Protein AF-A0A6V7JD39-F1 (afdb_monomer)

Sequence (75 aa):
DGVIAAEEFRYNCVSRIPVDSIDVLDEAYQNLLTDDDRKRGGLTLSRYQELYAQFLGNPDENCPAVHLFGPLRQL

Mean predicted aligned error: 2.87 Å

Nearest PDB structures (foldseek):
  7wbo-assembly1_A  TM=9.574E-01  e=6.729E-07  Scylla paramamosain
  6kth-assembly1_A  TM=8.381E-01  e=4.792E-02  Bombyx mori

Organism: NCBI:txid1563983

Solvent-accessible surface area (backbone atoms only — not comparable to full-atom values): 4451 Å² total; per-residue (Å²): 132,70,48,48,31,72,67,58,51,43,56,56,32,62,76,76,40,92,73,94,56,68,65,54,42,51,52,21,51,56,57,49,51,52,77,67,28,58,74,71,58,25,42,38,64,68,54,48,53,53,34,53,54,38,53,76,70,52,90,59,84,85,43,41,30,68,26,76,82,31,57,83,74,87,128

pLDDT: mean 94.06, std 8.08, range [43.53, 98.31]

Radius of gyration: 11.82 Å; Cα contacts (8 Å, |Δi|>4): 70; chains: 1; bounding box: 32×27×29 Å

Secondary structure (DSSP, 8-state):
--EE-HHHHHHHHHTTS--S-SHHHHHHHHHH--HHHHHHTSEEHHHHHHHHHHHHH---TTSGGGGTTS-----

Foldseek 3Di:
DQFCALVNQLVQQVVPDDDDDSVQSVVLQVLLDDPVQVVVRHDGPVSLVVLVVCLVDPPDPSDSSVSSNHGDDDD

Structure (mmCIF, N/CA/C/O backbone):
data_AF-A0A6V7JD39-F1
#
_entry.id   AF-A0A6V7JD39-F1
#
loop_
_atom_site.group_PDB
_atom_site.id
_atom_site.type_symbol
_atom_site.label_atom_id
_atom_site.label_alt_id
_atom_site.label_comp_id
_atom_site.label_asym_id
_atom_site.label_entity_id
_atom_site.label_seq_id
_atom_site.pdbx_PDB_ins_code
_atom_site.Cartn_x
_atom_site.Cartn_y
_atom_site.Cartn_z
_atom_site.occupancy
_atom_site.B_iso_or_equiv
_atom_site.auth_seq_id
_atom_site.auth_comp_id
_atom_site.auth_asym_id
_atom_site.auth_atom_id
_atom_site.pdbx_PDB_model_num
ATOM 1 N N . ASP A 1 1 ? -15.936 -1.651 -0.514 1.00 90.12 1 ASP A N 1
ATOM 2 C CA . ASP A 1 1 ? -16.628 -1.480 0.796 1.00 90.12 1 ASP A CA 1
ATOM 3 C C . ASP A 1 1 ? -15.960 -0.423 1.703 1.00 90.12 1 ASP A C 1
ATOM 5 O O . ASP A 1 1 ? -16.251 -0.354 2.893 1.00 90.12 1 ASP A O 1
ATOM 9 N N . GLY A 1 2 ? -15.120 0.462 1.146 1.00 94.06 2 GLY A N 1
ATOM 10 C CA . GLY A 1 2 ? -14.357 1.448 1.924 1.00 94.06 2 GLY A CA 1
ATOM 11 C C . GLY A 1 2 ? -13.018 0.916 2.447 1.00 94.06 2 GLY A C 1
ATOM 12 O O . GLY A 1 2 ? -12.250 1.685 3.029 1.00 94.06 2 GLY A O 1
ATOM 13 N N . VAL A 1 3 ? -12.731 -0.362 2.201 1.00 97.19 3 VAL A N 1
ATOM 14 C CA . VAL A 1 3 ? -11.447 -1.019 2.417 1.00 97.19 3 VAL A CA 1
ATOM 15 C C . VAL A 1 3 ? -10.922 -1.475 1.055 1.00 97.19 3 VAL A C 1
ATOM 17 O O . VAL A 1 3 ?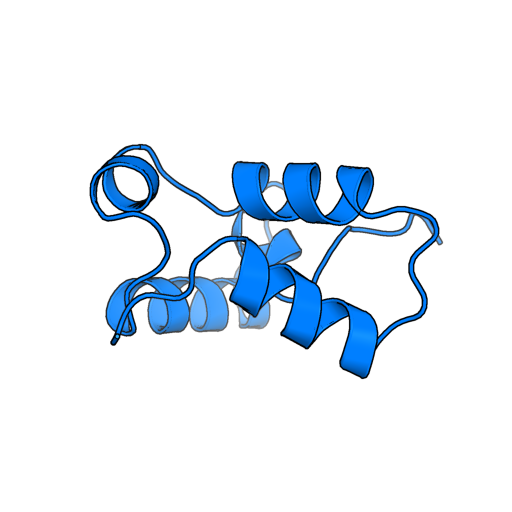 -11.707 -1.869 0.205 1.00 97.19 3 VAL A O 1
ATOM 20 N N . ILE A 1 4 ? -9.615 -1.365 0.821 1.00 98.12 4 ILE A N 1
ATOM 21 C CA . ILE A 1 4 ? -8.948 -1.961 -0.341 1.00 98.12 4 ILE A CA 1
ATOM 22 C C . ILE A 1 4 ? -8.404 -3.314 0.097 1.00 98.12 4 ILE A C 1
ATOM 24 O O . ILE A 1 4 ? -7.401 -3.366 0.821 1.00 98.12 4 ILE A O 1
ATOM 28 N N . ALA A 1 5 ? -9.059 -4.386 -0.339 1.00 98.12 5 ALA A N 1
ATOM 29 C CA . ALA A 1 5 ? -8.626 -5.761 -0.107 1.00 98.12 5 ALA A CA 1
ATOM 30 C C . ALA A 1 5 ? -7.564 -6.207 -1.133 1.00 98.12 5 ALA A C 1
ATOM 32 O O . ALA A 1 5 ? -7.304 -5.531 -2.132 1.00 98.12 5 ALA A O 1
ATOM 33 N N . ALA A 1 6 ? -6.965 -7.383 -0.912 1.00 97.69 6 ALA A N 1
ATOM 34 C CA . ALA A 1 6 ? -5.924 -7.930 -1.790 1.00 97.69 6 ALA A CA 1
ATOM 35 C C . ALA A 1 6 ? -6.375 -8.032 -3.261 1.00 97.69 6 ALA A C 1
ATOM 37 O O . ALA A 1 6 ? -5.610 -7.718 -4.167 1.00 97.69 6 ALA A O 1
ATOM 38 N N . GLU A 1 7 ? -7.626 -8.426 -3.515 1.00 97.38 7 GLU A N 1
ATOM 39 C CA . GLU A 1 7 ? -8.166 -8.546 -4.875 1.00 97.38 7 GLU A CA 1
ATOM 40 C C . GLU A 1 7 ? -8.220 -7.197 -5.607 1.00 97.38 7 GLU A C 1
ATOM 42 O O . GLU A 1 7 ? -7.781 -7.092 -6.753 1.00 97.38 7 GLU A O 1
ATOM 47 N N . GLU A 1 8 ? -8.682 -6.147 -4.929 1.00 97.25 8 GLU A N 1
ATOM 48 C CA . GLU A 1 8 ? -8.759 -4.797 -5.493 1.00 97.25 8 GLU A CA 1
ATOM 49 C C . GLU A 1 8 ? -7.364 -4.208 -5.725 1.00 97.25 8 GLU A C 1
ATOM 51 O O . GLU A 1 8 ? -7.123 -3.574 -6.757 1.00 97.25 8 GLU A O 1
ATOM 56 N N . PHE A 1 9 ? -6.426 -4.461 -4.806 1.00 97.56 9 PHE A N 1
ATOM 57 C CA . PHE A 1 9 ? -5.026 -4.082 -4.981 1.00 97.56 9 PHE A CA 1
ATOM 58 C C . PHE A 1 9 ? -4.416 -4.756 -6.217 1.00 97.56 9 PHE A C 1
ATOM 60 O O . PHE A 1 9 ? -3.825 -4.075 -7.062 1.00 97.56 9 PHE A O 1
ATOM 67 N N . ARG A 1 10 ? -4.614 -6.073 -6.375 1.00 96.81 10 ARG A N 1
ATOM 68 C CA . ARG A 1 10 ? -4.135 -6.818 -7.549 1.00 96.81 10 ARG A CA 1
ATOM 69 C C . ARG A 1 10 ? -4.724 -6.247 -8.834 1.00 96.81 10 ARG A C 1
ATOM 71 O O . ARG A 1 10 ? -3.973 -5.935 -9.756 1.00 96.81 10 ARG A O 1
ATOM 78 N N . TYR A 1 11 ? -6.046 -6.065 -8.878 1.00 95.94 11 TYR A N 1
ATOM 79 C CA . TYR A 1 11 ? -6.751 -5.517 -10.037 1.00 95.94 11 TYR A CA 1
ATOM 80 C C . TYR A 1 11 ? -6.214 -4.132 -10.431 1.00 95.94 11 TYR A C 1
ATOM 82 O O . TYR A 1 11 ? -5.977 -3.860 -11.609 1.00 95.94 11 TYR A O 1
ATOM 90 N N . ASN A 1 12 ? -5.955 -3.265 -9.446 1.00 94.19 12 ASN A N 1
ATOM 91 C CA . ASN A 1 12 ? -5.366 -1.954 -9.697 1.00 94.19 12 ASN A CA 1
ATOM 92 C C . ASN A 1 12 ? -3.966 -2.060 -10.316 1.00 94.19 12 ASN A C 1
ATOM 94 O O . ASN A 1 12 ? -3.698 -1.401 -11.322 1.00 94.19 12 ASN A O 1
ATOM 98 N N . CYS A 1 13 ? -3.103 -2.915 -9.762 1.00 94.94 13 CYS A N 1
ATOM 99 C CA . CYS A 1 13 ? -1.730 -3.083 -10.234 1.00 94.94 13 CYS A CA 1
ATOM 100 C C . CYS A 1 13 ? -1.682 -3.612 -11.674 1.00 94.94 13 CYS A C 1
ATOM 102 O O . CYS A 1 13 ? -1.051 -2.995 -12.534 1.00 94.94 13 CYS A O 1
ATOM 104 N N . VAL A 1 14 ? -2.411 -4.693 -11.977 1.00 94.44 14 VAL A N 1
ATOM 105 C CA . VAL A 1 14 ? -2.397 -5.306 -13.322 1.00 94.44 14 VAL A CA 1
ATOM 106 C C . VAL A 1 14 ? -2.972 -4.397 -14.409 1.00 94.44 14 VAL A C 1
ATOM 108 O O . VAL A 1 14 ? -2.653 -4.559 -15.582 1.00 94.44 14 VAL A O 1
ATOM 111 N N . SER A 1 15 ? -3.793 -3.411 -14.034 1.00 92.88 15 SER A N 1
ATOM 112 C CA . SER A 1 15 ? -4.321 -2.414 -14.973 1.00 92.88 15 SER A CA 1
ATOM 113 C C . SER A 1 15 ? -3.298 -1.347 -15.395 1.00 92.88 15 SER A C 1
ATOM 115 O O . SER A 1 15 ? -3.552 -0.599 -16.338 1.00 92.88 15 SER A O 1
ATOM 117 N N . ARG A 1 16 ? -2.157 -1.246 -14.696 1.00 90.75 16 ARG A N 1
ATOM 118 C CA . ARG A 1 16 ? -1.174 -0.155 -14.852 1.00 90.75 16 ARG A CA 1
ATOM 119 C C . ARG A 1 16 ? 0.211 -0.645 -15.232 1.00 90.75 16 ARG A C 1
ATOM 121 O O . ARG A 1 16 ? 0.925 0.058 -15.942 1.00 90.75 16 ARG A O 1
ATOM 128 N N . ILE A 1 17 ? 0.591 -1.820 -14.746 1.00 87.94 17 ILE A N 1
ATOM 129 C CA . ILE A 1 17 ? 1.905 -2.404 -14.978 1.00 87.94 17 ILE A CA 1
ATOM 130 C C . ILE A 1 17 ? 1.765 -3.861 -15.425 1.00 87.94 17 ILE A C 1
ATOM 132 O O . ILE A 1 17 ? 0.883 -4.574 -14.940 1.00 87.94 17 ILE A O 1
ATOM 136 N N . PRO A 1 18 ? 2.650 -4.342 -16.316 1.00 89.25 18 PRO A N 1
ATOM 137 C CA . PRO A 1 18 ? 2.824 -5.773 -16.498 1.00 89.25 18 PRO A CA 1
ATOM 138 C C . PRO A 1 18 ? 3.244 -6.384 -15.160 1.00 89.25 18 PRO A C 1
ATOM 140 O O . PRO A 1 18 ? 3.949 -5.745 -14.377 1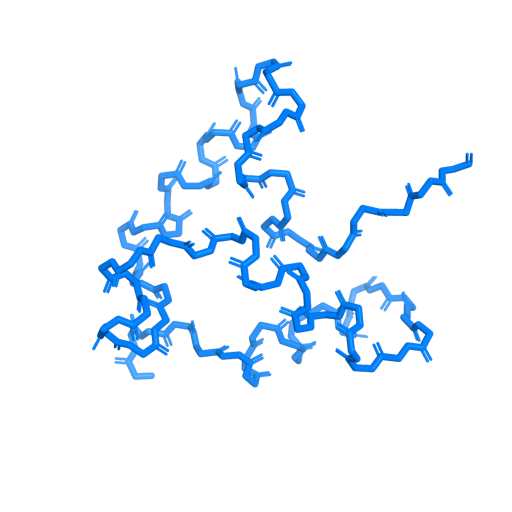.00 89.25 18 PRO A O 1
ATOM 143 N N . VAL A 1 19 ? 2.856 -7.623 -14.897 1.00 88.88 19 VAL A N 1
ATOM 144 C CA . VAL A 1 19 ? 3.294 -8.386 -13.723 1.00 88.88 19 VAL A CA 1
ATOM 145 C C . VAL A 1 19 ? 3.484 -9.837 -14.127 1.00 88.88 19 VAL A C 1
ATOM 147 O O . VAL A 1 19 ? 2.757 -10.332 -14.986 1.00 88.88 19 VAL A O 1
ATOM 150 N N . ASP A 1 20 ? 4.466 -10.500 -13.526 1.00 85.31 20 ASP A N 1
ATOM 151 C CA . ASP A 1 20 ? 4.833 -11.863 -13.917 1.00 85.31 20 ASP A CA 1
ATOM 152 C C . ASP A 1 20 ? 3.927 -12.911 -13.255 1.00 85.31 20 ASP A C 1
ATOM 154 O O . ASP A 1 20 ? 3.579 -13.918 -13.870 1.00 85.31 20 ASP A O 1
ATOM 158 N N . SER A 1 21 ? 3.504 -12.665 -12.012 1.00 91.50 21 SER A N 1
ATOM 159 C CA . SER A 1 21 ? 2.593 -13.539 -11.271 1.00 91.50 21 SER A CA 1
ATOM 160 C C . SER A 1 21 ? 1.712 -12.754 -10.297 1.00 91.50 21 SER A C 1
ATOM 162 O O . SER A 1 21 ? 1.946 -11.580 -10.013 1.00 91.50 21 SER A O 1
ATOM 164 N N . ILE A 1 22 ? 0.673 -13.410 -9.776 1.00 93.56 22 ILE A N 1
ATOM 165 C CA . ILE A 1 22 ? -0.147 -12.851 -8.691 1.00 93.56 22 ILE A CA 1
ATOM 166 C C . ILE A 1 22 ? 0.633 -12.858 -7.368 1.00 93.56 22 ILE A C 1
ATOM 168 O O . ILE A 1 22 ? 0.452 -11.954 -6.559 1.00 93.56 22 ILE A O 1
ATOM 172 N N . ASP A 1 23 ? 1.549 -13.809 -7.174 1.00 95.50 23 ASP A N 1
ATOM 173 C CA . ASP A 1 23 ? 2.298 -13.959 -5.921 1.00 95.50 23 ASP A CA 1
ATOM 174 C C . ASP A 1 23 ? 3.135 -12.715 -5.589 1.00 95.50 23 ASP A C 1
ATOM 176 O O . ASP A 1 23 ? 3.172 -12.284 -4.440 1.00 95.50 23 ASP A O 1
ATOM 180 N N . VAL A 1 24 ? 3.734 -12.066 -6.597 1.00 94.44 24 VAL A N 1
ATOM 181 C CA . VAL A 1 24 ? 4.494 -10.819 -6.380 1.00 94.44 24 VAL A CA 1
ATOM 182 C C . VAL A 1 24 ? 3.598 -9.645 -5.971 1.00 94.44 24 VAL A C 1
ATOM 184 O O . VAL A 1 24 ? 4.044 -8.729 -5.281 1.00 94.44 24 VAL A O 1
ATOM 187 N N . LEU A 1 25 ? 2.322 -9.659 -6.372 1.00 95.62 25 LEU A N 1
ATOM 188 C CA . LEU A 1 25 ? 1.339 -8.669 -5.927 1.00 95.62 25 LEU A CA 1
ATOM 189 C C . LEU A 1 25 ? 0.915 -8.936 -4.486 1.00 95.62 25 LEU A C 1
ATOM 191 O O . LEU A 1 25 ? 0.730 -7.992 -3.722 1.00 95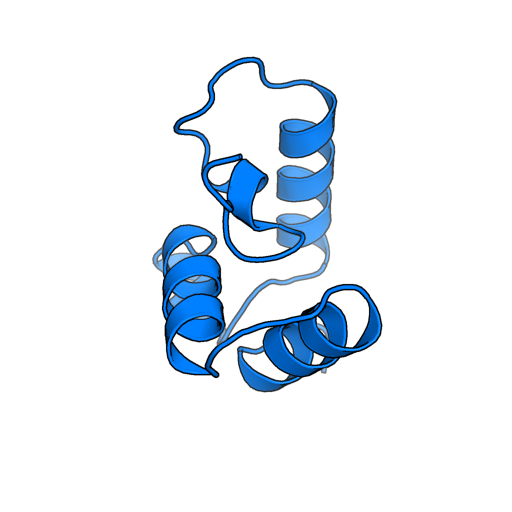.62 25 LEU A O 1
ATOM 195 N N . ASP A 1 26 ? 0.786 -10.208 -4.114 1.00 96.81 26 ASP A N 1
ATOM 196 C CA . ASP A 1 26 ? 0.461 -10.605 -2.748 1.00 96.81 26 ASP A CA 1
ATOM 197 C C . ASP A 1 26 ? 1.565 -10.242 -1.777 1.00 96.81 26 ASP A C 1
ATOM 199 O O . ASP A 1 26 ? 1.284 -9.683 -0.720 1.00 96.81 26 ASP A O 1
ATOM 203 N N . GLU A 1 27 ? 2.815 -10.486 -2.156 1.00 96.31 27 GLU A N 1
ATOM 204 C CA . GLU A 1 27 ? 3.971 -10.078 -1.371 1.00 96.31 27 GLU A CA 1
ATOM 205 C C . GLU A 1 27 ? 4.012 -8.554 -1.187 1.00 96.31 27 GLU A C 1
ATOM 207 O O . GLU A 1 27 ? 4.101 -8.069 -0.058 1.00 96.31 27 GLU A O 1
ATOM 212 N N . ALA A 1 28 ? 3.854 -7.786 -2.273 1.00 95.88 28 ALA A N 1
ATOM 213 C CA . ALA A 1 28 ? 3.815 -6.325 -2.208 1.00 95.88 28 ALA A CA 1
ATOM 214 C C . ALA A 1 28 ? 2.678 -5.821 -1.306 1.00 95.88 28 ALA A C 1
ATOM 216 O O . ALA A 1 28 ? 2.882 -4.931 -0.480 1.00 95.88 28 ALA A O 1
ATOM 217 N N . TYR A 1 29 ? 1.491 -6.420 -1.420 1.00 97.69 29 TYR A N 1
ATOM 218 C CA . TYR A 1 29 ? 0.358 -6.075 -0.572 1.00 97.69 29 TYR A CA 1
ATOM 219 C C . TYR A 1 29 ? 0.637 -6.406 0.897 1.00 97.69 29 TYR A C 1
ATOM 221 O O . TYR A 1 29 ? 0.391 -5.572 1.763 1.00 97.69 29 TYR A O 1
ATOM 229 N N . GLN A 1 30 ? 1.213 -7.571 1.208 1.00 97.31 30 GLN A N 1
ATOM 230 C CA . GLN A 1 30 ? 1.562 -7.913 2.590 1.00 97.31 30 GLN A CA 1
ATOM 231 C C . GLN A 1 30 ? 2.606 -6.969 3.188 1.00 97.31 30 GLN A C 1
ATOM 233 O O . GLN A 1 30 ? 2.474 -6.625 4.364 1.00 97.31 30 GLN A O 1
ATOM 238 N N . ASN A 1 31 ? 3.579 -6.514 2.396 1.00 96.50 31 ASN A N 1
ATOM 239 C CA . ASN A 1 31 ? 4.580 -5.535 2.828 1.00 96.50 31 ASN A CA 1
ATOM 240 C C . ASN A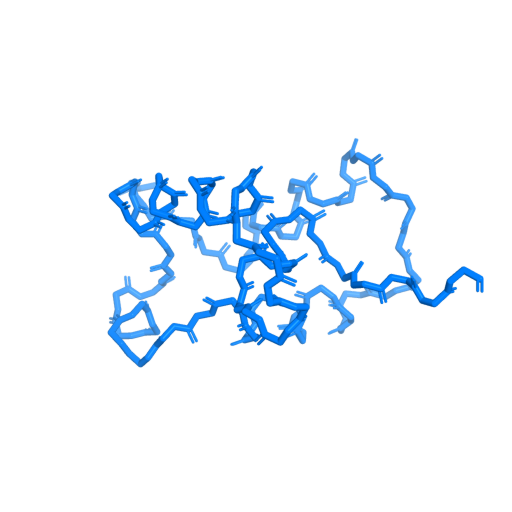 1 31 ? 3.989 -4.133 3.050 1.00 96.50 31 ASN A C 1
ATOM 242 O O . ASN A 1 31 ? 4.558 -3.338 3.794 1.00 96.50 31 ASN A O 1
ATOM 246 N N . LEU A 1 32 ? 2.836 -3.834 2.446 1.00 96.56 32 LEU A N 1
ATOM 247 C CA . LEU A 1 32 ? 2.118 -2.570 2.612 1.00 96.56 32 LEU A CA 1
ATOM 248 C C . LEU A 1 32 ? 1.308 -2.517 3.921 1.00 96.56 32 LEU A C 1
ATOM 250 O O . LEU A 1 32 ? 1.135 -1.444 4.508 1.00 96.56 32 LEU A O 1
ATOM 254 N N . LEU A 1 33 ? 0.796 -3.669 4.368 1.00 97.88 33 LEU A N 1
ATOM 255 C CA . LEU A 1 33 ? -0.124 -3.768 5.500 1.00 97.88 33 LEU A CA 1
ATOM 256 C C . LEU A 1 33 ? 0.583 -3.782 6.859 1.00 97.88 33 LEU A C 1
ATOM 258 O O . LEU A 1 33 ? 1.542 -4.520 7.103 1.00 97.88 33 LEU A O 1
ATOM 262 N N . THR A 1 34 ? -0.008 -3.059 7.803 1.00 97.44 34 THR A N 1
ATOM 263 C CA . THR A 1 34 ? 0.214 -3.262 9.237 1.00 97.44 34 THR A CA 1
ATOM 264 C C . THR A 1 34 ? -0.707 -4.358 9.787 1.00 97.44 34 THR A C 1
ATOM 266 O O . THR A 1 34 ? -1.642 -4.812 9.124 1.00 97.44 34 THR A O 1
ATOM 269 N N . ASP A 1 35 ? -0.493 -4.767 11.039 1.00 97.88 35 ASP A N 1
ATOM 270 C CA . ASP A 1 35 ? -1.371 -5.741 11.701 1.00 97.88 35 ASP A CA 1
ATOM 271 C C . ASP A 1 35 ? -2.807 -5.236 11.900 1.00 97.88 35 ASP A C 1
ATOM 273 O O . ASP A 1 35 ? -3.737 -6.045 11.915 1.00 97.88 35 ASP A O 1
ATOM 277 N N . ASP A 1 36 ? -3.014 -3.922 12.052 1.00 97.56 36 ASP A N 1
ATOM 278 C CA . ASP A 1 36 ? -4.365 -3.350 12.148 1.00 97.56 36 ASP A CA 1
ATOM 279 C C . ASP A 1 36 ? -5.082 -3.409 10.796 1.00 97.56 36 ASP A C 1
ATOM 281 O O . ASP A 1 36 ? -6.240 -3.826 10.728 1.00 97.56 36 ASP A O 1
ATOM 285 N N . ASP A 1 37 ? -4.367 -3.102 9.710 1.00 97.94 37 ASP A N 1
ATOM 286 C CA . ASP A 1 37 ? -4.906 -3.195 8.351 1.00 97.94 37 ASP A CA 1
ATOM 287 C C . ASP A 1 37 ? -5.340 -4.639 8.041 1.00 97.94 37 ASP A C 1
ATOM 289 O O . ASP A 1 37 ? -6.454 -4.875 7.568 1.00 97.94 37 ASP A O 1
ATOM 293 N N . ARG A 1 38 ? -4.517 -5.635 8.413 1.00 97.25 38 ARG A N 1
ATOM 294 C CA . ARG A 1 38 ? -4.860 -7.064 8.265 1.00 97.25 38 ARG A CA 1
ATOM 295 C C . ARG A 1 38 ? -6.139 -7.435 9.015 1.00 97.25 38 ARG A C 1
ATOM 297 O O . ARG A 1 38 ? -6.988 -8.129 8.463 1.00 97.25 38 ARG A O 1
ATOM 304 N N . LYS A 1 39 ? -6.314 -6.955 10.250 1.00 96.94 39 LYS A N 1
ATOM 305 C CA . LYS A 1 39 ? -7.527 -7.216 11.052 1.00 96.94 39 LYS A CA 1
ATOM 306 C C . LYS A 1 39 ? -8.781 -6.585 10.449 1.00 96.94 39 LYS A C 1
ATOM 308 O O . LYS A 1 39 ? -9.869 -7.127 10.620 1.00 96.94 39 LYS A O 1
ATOM 313 N N . ARG A 1 40 ? -8.635 -5.456 9.754 1.00 95.62 40 ARG A N 1
ATOM 314 C CA . ARG A 1 40 ? -9.726 -4.758 9.055 1.00 95.62 40 ARG A CA 1
ATOM 315 C C . ARG A 1 40 ? -10.037 -5.340 7.676 1.00 95.62 40 ARG A C 1
ATOM 317 O O . ARG A 1 40 ? -11.015 -4.920 7.066 1.00 95.62 40 ARG A O 1
ATOM 324 N N . GLY A 1 41 ? -9.232 -6.288 7.197 1.00 96.25 41 GLY A N 1
ATOM 325 C CA . GLY A 1 41 ? -9.366 -6.886 5.869 1.00 96.25 41 GLY A CA 1
ATOM 326 C C . GLY A 1 41 ? -8.689 -6.094 4.747 1.00 96.25 41 GLY A C 1
ATOM 327 O O . GLY A 1 41 ? -8.861 -6.451 3.585 1.00 96.25 41 GLY A O 1
ATOM 328 N N . GLY A 1 42 ? -7.916 -5.050 5.070 1.00 97.75 42 GLY A N 1
ATOM 329 C CA . GLY A 1 42 ? -7.167 -4.261 4.097 1.00 97.75 42 GLY A CA 1
ATOM 330 C C . GLY A 1 42 ? -7.008 -2.789 4.472 1.00 97.75 42 GLY A C 1
ATOM 331 O O . GLY A 1 42 ? -7.151 -2.395 5.629 1.00 97.75 42 GLY A O 1
ATOM 332 N N . LEU A 1 43 ? -6.718 -1.958 3.468 1.00 98.31 43 LEU A N 1
ATOM 333 C CA . LEU A 1 43 ? -6.438 -0.535 3.666 1.00 98.31 43 LEU A CA 1
ATOM 334 C C . LEU A 1 43 ? -7.721 0.287 3.698 1.00 98.31 43 LEU A C 1
ATOM 336 O O . LEU A 1 43 ? -8.459 0.335 2.718 1.00 98.31 43 LEU A O 1
ATOM 340 N N . THR A 1 44 ? -7.949 1.014 4.784 1.00 97.94 44 THR A N 1
ATOM 341 C CA . THR A 1 44 ? -8.977 2.059 4.805 1.00 97.94 44 THR A CA 1
ATOM 342 C C . THR A 1 44 ? -8.545 3.265 3.966 1.00 97.94 44 THR A C 1
ATOM 344 O O . THR A 1 44 ? -7.362 3.455 3.668 1.00 97.94 44 THR A O 1
ATOM 347 N N . LEU A 1 45 ? -9.493 4.151 3.649 1.00 97.44 45 LEU A N 1
ATOM 348 C CA . LEU A 1 45 ? -9.187 5.420 2.981 1.00 97.44 45 LEU A CA 1
ATOM 349 C C . LEU A 1 45 ? -8.131 6.252 3.733 1.00 97.44 45 LEU A C 1
ATOM 351 O O . LEU A 1 45 ? -7.231 6.803 3.103 1.00 97.44 45 LEU A O 1
ATOM 355 N N . SER A 1 46 ? -8.217 6.332 5.065 1.00 97.56 46 SER A N 1
ATOM 356 C CA . SER A 1 46 ? -7.253 7.097 5.867 1.00 97.56 46 SER A CA 1
ATOM 357 C C . SER A 1 46 ? -5.850 6.500 5.779 1.00 97.56 46 SER A C 1
ATOM 359 O O . SER A 1 46 ? -4.887 7.228 5.552 1.00 97.56 46 SER A O 1
ATOM 361 N N . ARG A 1 47 ? -5.733 5.167 5.860 1.00 97.81 47 ARG A N 1
ATOM 362 C CA . ARG A 1 47 ? -4.445 4.481 5.729 1.00 97.81 47 ARG A CA 1
ATOM 363 C C . ARG A 1 47 ? -3.839 4.686 4.341 1.00 97.81 47 ARG A C 1
ATOM 365 O O . ARG A 1 47 ? -2.647 4.957 4.221 1.00 97.81 47 ARG A O 1
ATOM 372 N N . TYR A 1 48 ? -4.661 4.612 3.295 1.00 97.94 48 TYR A N 1
ATOM 373 C CA . TYR A 1 48 ? -4.217 4.879 1.929 1.00 97.94 48 TYR A CA 1
ATOM 374 C C . TYR A 1 48 ? -3.666 6.308 1.776 1.00 97.94 48 TYR A C 1
ATOM 376 O O . TYR A 1 48 ? -2.624 6.499 1.156 1.00 97.94 48 TYR A O 1
ATOM 384 N N . GLN A 1 49 ? -4.322 7.314 2.366 1.00 98.19 49 GLN A N 1
ATOM 385 C CA . GLN A 1 49 ? -3.852 8.706 2.333 1.00 98.19 49 GLN A CA 1
ATOM 386 C C . GLN A 1 49 ? -2.498 8.885 3.037 1.00 98.19 49 GLN A C 1
ATOM 388 O O . GLN A 1 49 ? -1.634 9.594 2.522 1.00 98.19 49 GLN A O 1
ATOM 393 N N . GLU A 1 50 ? -2.285 8.219 4.174 1.00 97.81 50 GLU A N 1
ATOM 394 C CA . GLU A 1 50 ? -0.998 8.226 4.881 1.00 97.81 50 GLU A CA 1
ATOM 395 C C . GLU A 1 50 ? 0.118 7.600 4.041 1.00 97.81 50 GLU A C 1
ATOM 397 O O . GLU A 1 50 ? 1.191 8.188 3.900 1.00 97.81 5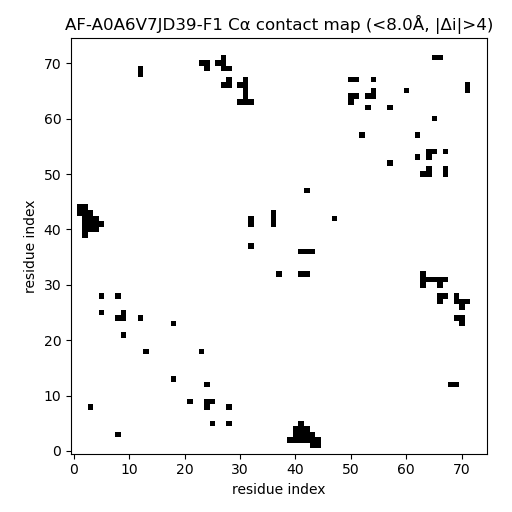0 GLU A O 1
ATOM 402 N N . LEU A 1 51 ? -0.142 6.427 3.456 1.00 98.12 51 LEU A N 1
ATOM 403 C CA . LEU A 1 51 ? 0.804 5.740 2.575 1.00 98.12 51 LEU A CA 1
ATOM 404 C C . LEU A 1 51 ? 1.124 6.591 1.343 1.00 98.12 51 LEU A C 1
ATOM 406 O O . LEU A 1 51 ? 2.282 6.694 0.957 1.00 98.12 51 LEU A O 1
ATOM 410 N N . TYR A 1 52 ? 0.126 7.255 0.761 1.00 97.81 52 TYR A N 1
ATOM 411 C CA . TYR A 1 52 ? 0.324 8.144 -0.382 1.00 97.81 52 TYR A CA 1
ATOM 412 C C . TYR A 1 52 ? 1.219 9.339 -0.031 1.00 97.81 52 TYR A C 1
ATOM 414 O O . TYR A 1 52 ? 2.131 9.674 -0.784 1.00 97.81 52 TYR A O 1
ATOM 422 N N . ALA A 1 53 ? 1.005 9.962 1.132 1.00 98.19 53 ALA A N 1
ATOM 423 C CA . ALA A 1 53 ? 1.858 11.051 1.601 1.00 98.19 53 ALA A CA 1
ATOM 424 C C . ALA A 1 53 ? 3.305 10.582 1.836 1.00 98.19 53 ALA A C 1
ATOM 426 O O . ALA A 1 53 ? 4.248 11.277 1.457 1.00 98.19 53 ALA A O 1
ATOM 427 N N . GLN A 1 54 ? 3.481 9.389 2.417 1.00 98.00 54 GLN A N 1
ATOM 428 C CA . GLN A 1 54 ? 4.798 8.785 2.623 1.00 98.00 54 GLN A CA 1
ATOM 429 C C . GLN A 1 54 ? 5.487 8.468 1.296 1.00 98.00 54 GLN A C 1
ATOM 431 O O . GLN A 1 54 ? 6.647 8.819 1.134 1.00 98.00 54 GLN A O 1
ATOM 436 N N . PHE A 1 55 ? 4.780 7.897 0.322 1.00 96.50 55 PHE A N 1
ATOM 437 C CA . PHE A 1 55 ? 5.349 7.599 -0.993 1.00 96.50 55 PHE A CA 1
ATOM 438 C C . PHE A 1 55 ? 5.904 8.852 -1.690 1.00 96.50 55 PHE A C 1
ATOM 440 O O . PHE A 1 55 ? 6.937 8.791 -2.347 1.00 96.50 55 PHE A O 1
ATOM 447 N N . LEU A 1 56 ? 5.237 10.002 -1.543 1.00 96.75 56 LEU A N 1
ATOM 448 C CA . LEU A 1 56 ? 5.666 11.248 -2.184 1.00 96.75 56 LEU A CA 1
ATOM 449 C C . LEU A 1 56 ? 6.835 11.953 -1.484 1.00 96.75 56 LEU A C 1
ATOM 451 O O . LEU A 1 56 ? 7.522 12.746 -2.127 1.00 96.75 56 LEU A O 1
ATOM 455 N N . GLY A 1 57 ? 7.013 11.747 -0.177 1.00 95.44 57 GLY A N 1
ATOM 456 C CA . GLY A 1 57 ? 7.873 12.613 0.637 1.00 95.44 57 GLY A CA 1
ATOM 457 C C . GLY A 1 57 ? 8.814 11.913 1.611 1.00 95.44 57 GLY A C 1
ATOM 458 O O . GLY A 1 57 ? 9.656 12.590 2.199 1.00 95.44 57 GLY A O 1
ATOM 459 N N . ASN A 1 58 ? 8.692 10.601 1.814 1.00 96.12 58 ASN A N 1
ATOM 460 C CA . ASN A 1 58 ? 9.578 9.850 2.695 1.00 96.12 58 ASN A CA 1
ATOM 461 C C . ASN A 1 58 ? 10.787 9.329 1.897 1.00 96.12 58 ASN A C 1
ATOM 463 O O . ASN A 1 58 ? 10.593 8.523 0.990 1.00 96.12 58 ASN A O 1
ATOM 467 N N . PRO A 1 59 ? 12.023 9.754 2.217 1.00 94.19 59 PRO A N 1
ATOM 468 C CA . PRO A 1 59 ? 13.219 9.271 1.530 1.00 94.19 59 PRO A CA 1
ATOM 469 C C . PRO A 1 59 ? 13.640 7.852 1.946 1.00 94.19 59 PRO A C 1
ATOM 471 O O . PRO A 1 59 ? 14.583 7.319 1.370 1.00 94.19 59 PRO A O 1
ATOM 474 N N . ASP A 1 60 ? 13.012 7.254 2.964 1.00 94.50 60 ASP A N 1
ATOM 475 C CA . ASP A 1 60 ? 13.325 5.890 3.398 1.00 94.50 60 ASP A CA 1
ATOM 476 C C . ASP A 1 60 ? 12.751 4.845 2.431 1.00 94.50 60 ASP A C 1
ATOM 478 O O . ASP A 1 60 ? 11.541 4.614 2.380 1.00 94.50 60 ASP A O 1
ATOM 482 N N . GLU A 1 61 ? 13.640 4.168 1.707 1.00 89.06 61 GLU A N 1
ATOM 483 C CA . GLU A 1 61 ? 13.303 3.101 0.757 1.00 89.06 61 GLU A CA 1
ATOM 484 C C . GLU A 1 61 ? 12.767 1.826 1.432 1.00 89.06 61 GLU A C 1
ATOM 486 O O . GLU A 1 61 ? 12.190 0.975 0.760 1.00 89.06 61 GLU A O 1
ATOM 491 N N . ASN A 1 62 ? 12.907 1.690 2.756 1.00 91.50 62 ASN A N 1
ATOM 492 C CA . ASN A 1 62 ? 12.351 0.562 3.512 1.00 91.50 62 ASN A CA 1
ATOM 493 C C . ASN A 1 62 ? 10.931 0.839 4.028 1.00 91.50 62 ASN A C 1
ATOM 495 O O . ASN A 1 62 ? 10.323 -0.008 4.685 1.00 91.50 62 ASN A O 1
ATOM 499 N N . CYS A 1 63 ? 10.394 2.034 3.773 1.00 94.94 63 CYS A N 1
ATOM 500 C CA . CYS A 1 63 ? 9.049 2.399 4.182 1.00 94.94 63 CYS A CA 1
ATOM 501 C C . CYS A 1 63 ? 8.005 1.562 3.417 1.00 94.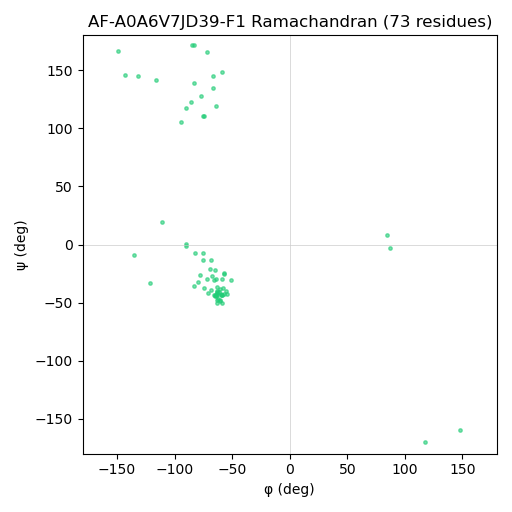94 63 CYS A C 1
ATOM 503 O O . CYS A 1 63 ? 8.070 1.515 2.193 1.00 94.94 63 CYS A O 1
ATOM 505 N N . PRO A 1 64 ? 6.963 1.007 4.071 1.00 96.50 64 PRO A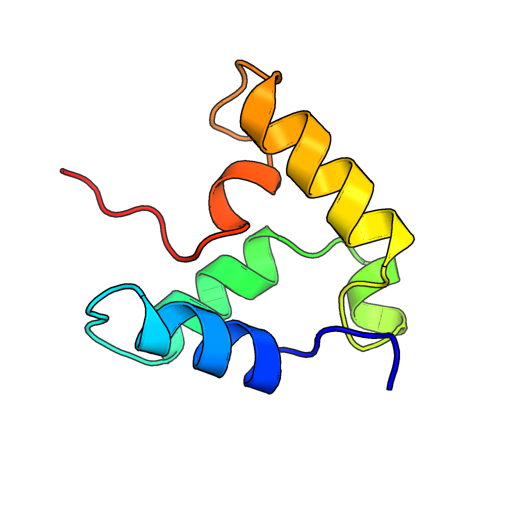 N 1
ATOM 506 C CA . PRO A 1 64 ? 5.909 0.231 3.401 1.00 96.50 64 PRO A CA 1
ATOM 507 C C . PRO A 1 64 ? 5.271 0.924 2.191 1.00 96.50 64 PRO A C 1
ATOM 509 O O . PRO A 1 64 ? 4.838 0.269 1.245 1.00 96.50 64 PRO A O 1
ATOM 512 N N . ALA A 1 65 ? 5.224 2.260 2.212 1.00 97.44 65 ALA A N 1
ATOM 513 C CA . ALA A 1 65 ? 4.632 3.075 1.162 1.00 97.44 65 ALA A CA 1
ATOM 514 C C . ALA A 1 65 ? 5.236 2.832 -0.226 1.00 97.44 65 ALA A C 1
ATOM 516 O O . ALA A 1 65 ? 4.524 3.013 -1.211 1.00 97.44 65 ALA A O 1
ATOM 517 N N . VAL A 1 66 ? 6.486 2.364 -0.326 1.00 96.31 66 VAL A N 1
ATOM 518 C CA . VAL A 1 66 ? 7.127 2.016 -1.608 1.00 96.31 66 VAL A CA 1
ATOM 519 C C . VAL A 1 66 ? 6.341 0.962 -2.400 1.00 96.31 66 VAL A C 1
ATOM 521 O O . VAL A 1 66 ? 6.402 0.945 -3.626 1.00 96.31 66 VAL A O 1
ATOM 524 N N . HIS A 1 67 ? 5.534 0.140 -1.722 1.00 96.19 67 HIS A N 1
ATOM 525 C CA . HIS A 1 67 ? 4.691 -0.890 -2.331 1.00 96.19 67 HIS A CA 1
ATOM 526 C C . HIS A 1 67 ? 3.280 -0.408 -2.718 1.00 96.19 67 HIS A C 1
ATOM 528 O O . HIS A 1 67 ? 2.481 -1.193 -3.232 1.00 96.19 67 HIS A O 1
ATOM 534 N N . LEU A 1 68 ? 2.940 0.870 -2.496 1.00 96.56 68 LEU A N 1
ATOM 535 C CA . LEU A 1 68 ? 1.579 1.395 -2.694 1.00 96.56 68 LEU A CA 1
ATOM 536 C C . LEU A 1 68 ? 1.063 1.232 -4.132 1.00 96.56 68 LEU A C 1
ATOM 538 O O . LEU A 1 68 ? -0.140 1.086 -4.344 1.00 96.56 68 LEU A O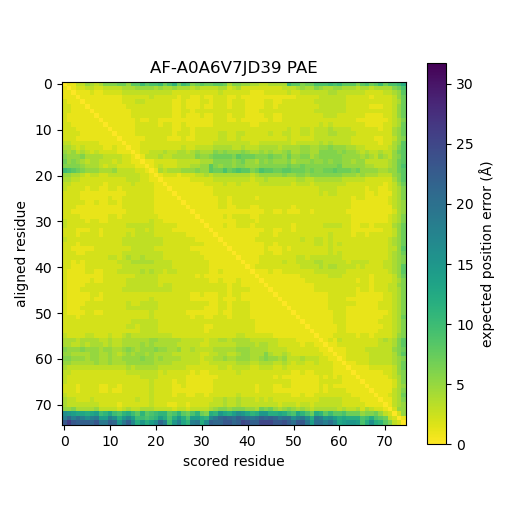 1
ATOM 542 N N . PHE A 1 69 ? 1.966 1.244 -5.113 1.00 94.31 69 PHE A N 1
ATOM 543 C CA . PHE A 1 69 ? 1.634 1.117 -6.535 1.00 94.31 69 PHE A CA 1
ATOM 544 C C . PHE A 1 69 ? 2.088 -0.208 -7.155 1.00 94.31 69 PHE A C 1
ATOM 546 O O . PHE A 1 69 ? 2.176 -0.312 -8.380 1.00 94.31 69 PHE A O 1
ATOM 553 N N . GLY A 1 70 ? 2.346 -1.216 -6.320 1.00 94.19 70 GLY A N 1
ATOM 554 C CA . GLY A 1 70 ? 2.711 -2.561 -6.749 1.00 94.19 70 GLY A CA 1
ATOM 555 C C . GLY A 1 70 ? 4.109 -2.994 -6.296 1.00 94.19 70 GLY A C 1
ATOM 556 O O . GLY A 1 70 ? 4.734 -2.344 -5.456 1.00 94.19 70 GLY A O 1
ATOM 557 N N . PRO A 1 71 ? 4.600 -4.129 -6.819 1.00 93.25 71 PRO A N 1
ATOM 558 C CA . PRO A 1 71 ? 5.899 -4.679 -6.460 1.00 93.25 71 PRO A CA 1
ATOM 559 C C . PRO A 1 71 ? 7.042 -3.784 -6.936 1.00 93.25 71 PRO A C 1
ATOM 561 O O . PRO A 1 71 ? 7.001 -3.209 -8.027 1.00 93.25 71 PRO A O 1
ATOM 564 N N . LEU A 1 72 ? 8.103 -3.730 -6.131 1.00 89.44 72 LEU A N 1
ATOM 565 C CA . LEU A 1 72 ? 9.348 -3.089 -6.524 1.00 89.44 72 LEU A CA 1
ATOM 566 C C . LEU A 1 72 ? 10.065 -3.991 -7.526 1.00 89.44 72 LEU A C 1
ATOM 568 O O . LEU A 1 72 ? 10.539 -5.070 -7.179 1.00 89.44 72 LEU A O 1
ATOM 572 N N . ARG A 1 73 ? 10.139 -3.556 -8.782 1.00 73.94 73 ARG A N 1
ATOM 573 C CA . ARG A 1 73 ? 11.035 -4.182 -9.755 1.00 73.94 73 ARG A CA 1
ATOM 574 C C . ARG A 1 73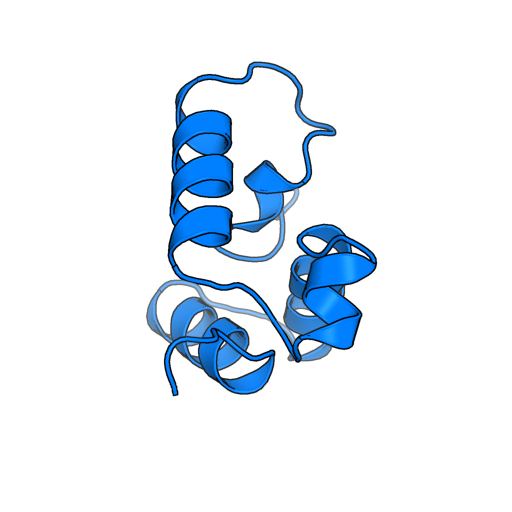 ? 12.447 -3.694 -9.464 1.00 73.94 73 ARG A C 1
ATOM 576 O O . ARG A 1 73 ? 12.668 -2.486 -9.417 1.00 73.94 73 ARG A O 1
ATOM 583 N N . GLN A 1 74 ? 13.400 -4.610 -9.312 1.00 59.69 74 GLN A N 1
ATOM 584 C CA . GLN A 1 74 ? 14.790 -4.235 -9.556 1.00 59.69 74 GLN A CA 1
ATOM 585 C C . GLN A 1 74 ? 14.893 -3.879 -11.044 1.00 59.69 74 GLN A C 1
ATOM 587 O O . GLN A 1 74 ? 14.523 -4.692 -11.895 1.00 59.69 74 GLN A O 1
ATOM 592 N N . LEU A 1 75 ? 15.268 -2.630 -11.328 1.00 43.53 75 LEU A N 1
ATOM 593 C CA . LEU A 1 75 ? 15.574 -2.151 -12.678 1.00 43.53 75 LEU A CA 1
ATOM 594 C C . LEU A 1 75 ? 16.903 -2.729 -13.166 1.00 43.53 75 LEU A C 1
ATOM 596 O O . LEU A 1 75 ? 17.830 -2.844 -12.331 1.00 43.53 75 LEU A O 1
#